Protein AF-A0A351HDL6-F1 (afdb_monomer_lite)

Radius of gyration: 13.9 Å; chains: 1; bounding box: 24×39×34 Å

Sequence (79 aa):
MQPIDLDAHWSEIRLRANEIVAREPALKTLINETVLDRENFAECLTYRLTRKLVNHATSIEVLHETFMDAFLHHPMILQ

Structure (mmCIF, N/CA/C/O backbone):
data_AF-A0A351HDL6-F1
#
_entry.id   AF-A0A351HDL6-F1
#
loop_
_atom_site.group_PDB
_atom_site.id
_atom_site.type_symbol
_atom_site.label_atom_id
_atom_site.label_alt_id
_atom_site.label_comp_id
_atom_site.label_asym_id
_atom_site.label_entity_id
_atom_site.label_seq_id
_atom_site.pdbx_PDB_ins_code
_atom_site.Cartn_x
_atom_site.Cartn_y
_atom_site.Cartn_z
_atom_site.occupancy
_atom_site.B_iso_or_equiv
_atom_site.auth_seq_id
_atom_site.auth_comp_id
_atom_site.auth_asym_id
_atom_site.auth_atom_id
_atom_site.pdbx_PDB_model_num
ATOM 1 N N . MET A 1 1 ? 17.065 -20.172 0.168 1.00 63.00 1 MET A N 1
ATOM 2 C CA . MET A 1 1 ? 15.949 -19.533 0.894 1.00 63.00 1 MET A CA 1
ATOM 3 C C . MET A 1 1 ? 14.708 -20.368 0.662 1.00 63.00 1 MET A C 1
ATOM 5 O O . MET A 1 1 ? 14.567 -20.889 -0.438 1.00 63.00 1 MET A O 1
ATOM 9 N N . GLN A 1 2 ? 13.880 -20.573 1.687 1.00 69.25 2 GLN A N 1
ATOM 10 C CA . GLN A 1 2 ? 12.544 -21.129 1.467 1.00 69.25 2 GLN A CA 1
ATOM 11 C C . GLN A 1 2 ? 11.673 -20.039 0.828 1.00 69.25 2 GLN A C 1
ATOM 13 O O . GLN A 1 2 ? 11.847 -18.878 1.197 1.00 69.25 2 GLN A O 1
ATOM 18 N N . PRO A 1 3 ? 10.796 -20.379 -0.129 1.00 77.38 3 PRO A N 1
ATOM 19 C CA . PRO A 1 3 ? 9.895 -19.402 -0.726 1.00 77.38 3 PRO A CA 1
ATOM 20 C C . PRO A 1 3 ? 8.978 -18.821 0.356 1.00 77.38 3 PRO A C 1
ATOM 22 O O . PRO A 1 3 ? 8.397 -19.573 1.141 1.00 77.38 3 PRO A O 1
ATOM 25 N N . ILE A 1 4 ? 8.885 -17.492 0.416 1.00 84.38 4 ILE A N 1
ATOM 26 C CA . ILE A 1 4 ? 7.957 -16.801 1.314 1.00 84.38 4 ILE A CA 1
ATOM 27 C C . ILE A 1 4 ? 6.541 -16.953 0.757 1.00 84.38 4 ILE A C 1
ATOM 29 O O . ILE A 1 4 ? 6.291 -16.678 -0.417 1.00 84.38 4 ILE A O 1
ATOM 33 N N . ASP A 1 5 ? 5.609 -17.362 1.615 1.00 91.25 5 ASP A N 1
ATOM 34 C CA . ASP A 1 5 ? 4.180 -17.250 1.334 1.00 91.25 5 ASP A CA 1
ATOM 35 C C . ASP A 1 5 ? 3.760 -15.783 1.508 1.00 91.25 5 ASP A C 1
ATOM 37 O O . ASP A 1 5 ? 3.510 -15.300 2.619 1.00 91.25 5 ASP A O 1
ATOM 41 N N . LEU A 1 6 ? 3.771 -15.053 0.393 1.00 91.50 6 LEU A N 1
ATOM 42 C CA . LEU A 1 6 ? 3.518 -13.617 0.376 1.00 91.50 6 LEU A CA 1
ATOM 43 C C . LEU A 1 6 ? 2.081 -13.278 0.790 1.00 91.50 6 LEU A C 1
ATOM 45 O O . LEU A 1 6 ? 1.860 -12.259 1.446 1.00 91.50 6 LEU A O 1
ATOM 49 N N . ASP A 1 7 ? 1.119 -14.138 0.459 1.00 92.31 7 ASP A N 1
ATOM 50 C CA . ASP A 1 7 ? -0.292 -13.935 0.788 1.00 92.31 7 ASP A CA 1
ATOM 51 C C . ASP A 1 7 ? -0.540 -14.130 2.287 1.00 92.31 7 ASP A C 1
ATOM 53 O O . ASP A 1 7 ? -1.239 -13.325 2.920 1.00 92.31 7 ASP A O 1
ATOM 57 N N . ALA A 1 8 ? 0.086 -15.148 2.887 1.00 94.81 8 ALA A N 1
ATOM 58 C CA . ALA A 1 8 ? 0.060 -15.338 4.334 1.00 94.81 8 ALA A CA 1
ATOM 59 C C . ALA A 1 8 ? 0.721 -14.156 5.060 1.00 94.81 8 ALA A C 1
ATOM 61 O O . ALA A 1 8 ? 0.155 -13.622 6.020 1.00 94.81 8 ALA A O 1
ATOM 62 N N . HIS A 1 9 ? 1.875 -13.692 4.569 1.00 94.00 9 HIS A N 1
ATOM 63 C CA . HIS A 1 9 ? 2.572 -12.549 5.157 1.00 94.00 9 HIS A CA 1
ATOM 64 C C . HIS A 1 9 ? 1.755 -11.253 5.049 1.00 94.00 9 HIS A C 1
ATOM 66 O O . HIS A 1 9 ? 1.634 -10.497 6.016 1.00 94.00 9 HIS A O 1
ATOM 72 N N . TRP A 1 10 ? 1.129 -11.010 3.895 1.00 96.50 10 TRP A N 1
ATOM 73 C CA . TRP A 1 10 ? 0.263 -9.852 3.697 1.00 96.50 10 TRP A CA 1
ATOM 74 C C . TRP A 1 10 ? -0.950 -9.872 4.629 1.00 96.50 10 TRP A C 1
ATOM 76 O O . TRP A 1 10 ? -1.284 -8.860 5.252 1.00 96.50 10 TRP A O 1
ATOM 86 N N . SER A 1 11 ? -1.578 -11.039 4.776 1.00 97.56 11 SER A N 1
ATOM 87 C CA . SER A 1 11 ? -2.714 -11.235 5.679 1.00 97.56 11 SER A CA 1
ATOM 88 C C . SER A 1 11 ? -2.343 -10.924 7.130 1.00 97.56 11 SER A C 1
ATOM 90 O O . SER A 1 11 ? -3.089 -10.235 7.830 1.00 97.56 11 SER A O 1
ATOM 92 N N . GLU A 1 12 ? -1.160 -11.357 7.569 1.00 97.56 12 GLU A N 1
ATOM 93 C CA . GLU A 1 12 ? -0.640 -11.053 8.903 1.00 97.56 12 GLU A CA 1
ATOM 94 C C . GLU A 1 12 ? -0.410 -9.545 9.106 1.00 97.56 12 GLU A C 1
ATOM 96 O O . GLU A 1 12 ? -0.791 -8.987 10.140 1.00 97.56 12 GLU A O 1
ATOM 101 N N . ILE A 1 13 ? 0.162 -8.855 8.114 1.00 97.69 13 ILE A N 1
ATOM 102 C CA . ILE A 1 13 ? 0.357 -7.398 8.166 1.00 97.69 13 ILE A CA 1
ATOM 103 C C . ILE A 1 13 ? -0.988 -6.675 8.301 1.00 97.69 13 ILE A C 1
ATOM 105 O O . ILE A 1 13 ? -1.121 -5.785 9.147 1.00 97.69 13 ILE A O 1
ATOM 109 N N . ARG A 1 14 ? -2.003 -7.063 7.517 1.00 98.44 14 ARG A N 1
ATOM 110 C CA . ARG A 1 14 ? -3.349 -6.470 7.605 1.00 98.44 14 ARG A CA 1
ATOM 111 C C . ARG A 1 14 ? -4.000 -6.722 8.964 1.00 98.44 14 ARG A C 1
ATOM 113 O O . ARG A 1 14 ? -4.660 -5.823 9.488 1.00 98.44 14 ARG A O 1
ATOM 120 N N . LEU A 1 15 ? -3.814 -7.903 9.556 1.00 98.50 15 LEU A N 1
ATOM 121 C CA . LEU A 1 15 ? -4.311 -8.200 10.902 1.00 98.50 15 LEU A CA 1
ATOM 122 C C . LEU A 1 15 ? -3.699 -7.240 11.932 1.00 98.50 15 LEU A C 1
ATOM 124 O O . LEU A 1 15 ? -4.427 -6.529 12.623 1.00 98.50 15 LEU A O 1
ATOM 128 N N . ARG A 1 16 ? -2.366 -7.131 11.954 1.00 98.44 16 ARG A N 1
ATOM 129 C CA . ARG A 1 16 ? -1.639 -6.227 12.862 1.00 98.44 16 ARG A CA 1
ATOM 130 C C . ARG A 1 16 ? -2.017 -4.759 12.645 1.00 98.44 16 ARG A C 1
ATOM 132 O O . ARG A 1 16 ? -2.117 -3.994 13.600 1.00 98.44 16 ARG A O 1
ATOM 139 N N . ALA A 1 17 ? -2.255 -4.350 11.401 1.00 98.38 17 ALA A N 1
ATOM 140 C CA . ALA A 1 17 ? -2.721 -3.003 11.083 1.00 98.38 17 ALA A CA 1
ATOM 141 C C . ALA A 1 17 ? -4.095 -2.703 11.709 1.00 98.38 17 ALA A C 1
ATOM 143 O O . ALA A 1 17 ? -4.266 -1.643 12.311 1.00 98.38 17 ALA A O 1
ATOM 144 N N . ASN A 1 18 ? -5.044 -3.643 11.652 1.00 98.38 18 ASN A N 1
ATOM 145 C CA . ASN A 1 18 ? -6.337 -3.493 12.329 1.00 98.38 18 ASN A CA 1
ATOM 146 C C . ASN A 1 18 ? -6.182 -3.395 13.856 1.00 98.38 18 ASN A C 1
ATOM 148 O O . ASN A 1 18 ? -6.816 -2.546 14.482 1.00 98.38 18 ASN A O 1
ATOM 152 N N . GLU A 1 19 ? -5.304 -4.204 14.455 1.00 98.56 19 GLU A N 1
ATOM 153 C CA . GLU A 1 19 ? -5.008 -4.140 15.895 1.00 98.56 19 GLU A CA 1
ATOM 154 C C . GLU A 1 19 ? -4.418 -2.782 16.305 1.00 98.56 19 GLU A C 1
ATOM 156 O O . GLU A 1 19 ? -4.783 -2.230 17.346 1.00 98.56 19 GLU A O 1
ATOM 161 N N . ILE A 1 20 ? -3.537 -2.207 15.477 1.00 98.31 20 ILE A N 1
ATOM 162 C CA . ILE A 1 20 ? -2.972 -0.871 15.709 1.00 98.31 20 ILE A CA 1
ATOM 163 C C . ILE A 1 20 ? -4.071 0.190 15.679 1.00 98.31 20 ILE A C 1
ATOM 165 O O . ILE A 1 20 ? -4.116 1.015 16.586 1.00 98.31 20 ILE A O 1
ATOM 169 N N . VAL A 1 21 ? -4.965 0.159 14.686 1.00 98.19 21 VAL A N 1
ATOM 170 C CA . VAL A 1 21 ? -6.083 1.116 14.582 1.00 98.19 21 VAL A CA 1
ATOM 171 C C . VAL A 1 21 ? -7.029 1.005 15.778 1.00 98.19 21 VAL A C 1
ATOM 173 O O . VAL A 1 21 ? -7.495 2.025 16.282 1.00 98.19 21 VAL A O 1
ATOM 176 N N . ALA A 1 22 ? -7.302 -0.215 16.247 1.00 97.62 22 ALA A N 1
ATOM 177 C CA . ALA A 1 22 ? -8.150 -0.443 17.414 1.00 97.62 22 ALA A CA 1
ATOM 178 C C . ALA A 1 22 ? -7.520 0.097 18.707 1.00 97.62 22 ALA A C 1
ATOM 180 O O . ALA A 1 22 ? -8.222 0.653 19.550 1.00 97.62 22 ALA A O 1
ATOM 181 N N . ARG A 1 23 ? -6.198 -0.051 18.861 1.00 98.25 23 ARG A N 1
ATOM 182 C CA . ARG A 1 23 ? -5.460 0.420 20.041 1.00 98.25 23 ARG A CA 1
ATOM 183 C C . ARG A 1 23 ? -5.190 1.924 20.017 1.00 98.25 23 ARG A C 1
ATOM 185 O O . ARG A 1 23 ? -5.194 2.549 21.070 1.00 98.25 23 ARG A O 1
ATOM 192 N N . GLU A 1 24 ? -4.919 2.484 18.843 1.00 98.00 24 GLU A N 1
ATOM 193 C CA . GLU A 1 24 ? -4.541 3.884 18.655 1.00 98.00 24 GLU A CA 1
ATOM 194 C C . GLU A 1 24 ? -5.324 4.507 17.484 1.00 98.00 24 GLU A C 1
ATOM 196 O O . GLU A 1 24 ? -4.845 4.541 16.342 1.00 98.00 24 GLU A O 1
ATOM 201 N N . PRO A 1 25 ? -6.537 5.030 17.745 1.00 96.06 25 PRO A N 1
ATOM 202 C CA . PRO A 1 25 ? -7.373 5.639 16.716 1.00 96.06 25 PRO A CA 1
ATOM 203 C C . PRO A 1 25 ? -6.725 6.841 16.017 1.00 96.06 25 PRO A C 1
ATOM 205 O O . PRO A 1 25 ? -7.062 7.114 14.864 1.00 96.06 25 PRO A O 1
ATOM 208 N N . ALA A 1 26 ? -5.779 7.542 16.659 1.00 98.06 26 ALA A N 1
ATOM 209 C CA . ALA A 1 26 ? -5.083 8.671 16.037 1.00 98.06 26 ALA A CA 1
ATOM 210 C C . ALA A 1 26 ? -4.227 8.246 14.829 1.00 98.06 26 ALA A C 1
ATOM 212 O O . ALA A 1 26 ? -3.988 9.045 13.925 1.00 98.06 26 ALA A O 1
ATOM 213 N N . LEU A 1 27 ? -3.802 6.978 14.770 1.00 98.06 27 LEU A N 1
ATOM 214 C CA . LEU A 1 27 ? -3.041 6.432 13.645 1.00 98.06 27 LEU A CA 1
ATOM 215 C C . LEU A 1 27 ? -3.925 5.932 12.498 1.00 98.06 27 LEU A C 1
ATOM 217 O O . LEU A 1 27 ? -3.390 5.534 11.462 1.00 98.06 27 LEU A O 1
ATOM 221 N N . LYS A 1 28 ? -5.257 5.965 12.640 1.00 98.00 28 LYS A N 1
ATOM 222 C CA . LYS A 1 28 ? -6.190 5.373 11.673 1.00 98.00 28 LYS A CA 1
ATOM 223 C C . LYS A 1 28 ? -5.944 5.833 10.242 1.00 98.00 28 LYS A C 1
ATOM 225 O O . LYS A 1 28 ? -5.794 4.990 9.368 1.00 98.00 28 LYS A O 1
ATOM 230 N N . THR A 1 29 ? -5.856 7.141 10.003 1.00 97.94 29 THR A N 1
ATOM 231 C CA . THR A 1 29 ? -5.630 7.678 8.652 1.00 97.94 29 THR A CA 1
ATOM 232 C C . THR A 1 29 ? -4.322 7.164 8.058 1.00 97.94 29 THR A C 1
ATOM 234 O O . THR A 1 29 ? -4.309 6.669 6.937 1.00 97.94 29 THR A O 1
ATOM 237 N N . LEU A 1 30 ? -3.232 7.196 8.832 1.00 97.12 30 LEU A N 1
ATOM 238 C CA . LEU A 1 30 ? -1.926 6.724 8.377 1.00 97.12 30 LEU A CA 1
ATOM 239 C C . LEU A 1 30 ? -1.949 5.228 8.039 1.00 97.12 30 LEU A C 1
ATOM 241 O O . LEU A 1 30 ? -1.418 4.824 7.006 1.00 97.12 30 LEU A O 1
ATOM 245 N N . ILE A 1 31 ? -2.533 4.401 8.907 1.00 98.19 31 ILE A N 1
ATOM 246 C CA . ILE A 1 31 ? -2.576 2.945 8.727 1.00 98.19 31 ILE A CA 1
ATOM 247 C C . ILE A 1 31 ? -3.522 2.542 7.594 1.00 98.19 31 ILE A C 1
ATOM 249 O O . ILE A 1 31 ? -3.182 1.655 6.811 1.00 98.19 31 ILE A O 1
ATOM 253 N N . ASN A 1 32 ? -4.664 3.216 7.458 1.00 97.94 32 ASN A N 1
ATOM 254 C CA . ASN A 1 32 ? -5.565 3.020 6.327 1.00 97.94 32 ASN A CA 1
ATOM 255 C C . ASN A 1 32 ? -4.846 3.298 5.013 1.00 97.94 32 ASN A C 1
ATOM 257 O O . ASN A 1 32 ? -4.686 2.401 4.189 1.00 97.94 32 ASN A O 1
ATOM 261 N N . GLU A 1 33 ? -4.292 4.501 4.890 1.00 97.12 33 GLU A N 1
ATOM 262 C CA . GLU A 1 33 ? -3.581 4.913 3.694 1.00 97.12 33 GLU A CA 1
ATOM 263 C C . GLU A 1 33 ? -2.416 3.982 3.355 1.00 97.12 33 GLU A C 1
ATOM 265 O O . GLU A 1 33 ? -2.210 3.679 2.187 1.00 97.12 33 GLU A O 1
ATOM 270 N N . THR A 1 34 ? -1.636 3.544 4.348 1.00 97.12 34 THR A N 1
ATOM 271 C CA . THR A 1 34 ? -0.421 2.749 4.105 1.00 97.12 34 THR A CA 1
ATOM 272 C C . THR A 1 34 ? -0.654 1.259 3.923 1.00 97.12 34 THR A C 1
ATOM 274 O O . THR A 1 34 ? 0.112 0.646 3.190 1.00 97.12 34 THR A O 1
ATOM 277 N N . VAL A 1 35 ? -1.667 0.678 4.567 1.00 98.25 35 VAL A N 1
ATOM 278 C CA . VAL A 1 35 ? -1.868 -0.777 4.609 1.00 98.25 35 VAL A CA 1
ATOM 279 C C . VAL A 1 35 ? -3.300 -1.156 4.245 1.00 98.25 35 VAL A C 1
ATOM 281 O O . VAL A 1 35 ? -3.505 -1.910 3.298 1.00 98.25 35 VAL A O 1
ATOM 284 N N . LEU A 1 36 ? -4.303 -0.681 4.990 1.00 98.06 36 LEU A N 1
ATOM 285 C CA . LEU A 1 36 ? -5.651 -1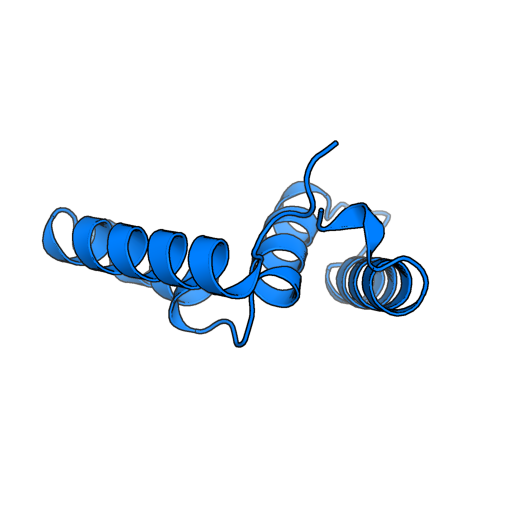.268 4.906 1.00 98.06 36 LEU A CA 1
ATOM 286 C C . LEU A 1 36 ? -6.381 -0.943 3.592 1.00 98.06 36 LEU A C 1
ATOM 288 O O . LEU A 1 36 ? -7.150 -1.786 3.123 1.00 98.06 36 LEU A O 1
ATOM 292 N N . ASP A 1 37 ? -6.069 0.200 2.976 1.00 98.00 37 ASP A N 1
ATOM 293 C CA . ASP A 1 37 ? -6.609 0.638 1.680 1.00 98.00 37 ASP A CA 1
ATOM 294 C C . ASP A 1 37 ? -5.788 0.119 0.484 1.00 98.00 37 ASP A C 1
ATOM 296 O O . ASP A 1 37 ? -6.110 0.419 -0.664 1.00 98.00 37 ASP A O 1
ATOM 300 N N . ARG A 1 38 ? -4.701 -0.625 0.727 1.00 97.50 38 ARG A N 1
ATOM 301 C CA . ARG A 1 38 ? -3.846 -1.184 -0.330 1.00 97.50 38 ARG A CA 1
ATOM 302 C C . ARG A 1 38 ? -4.341 -2.566 -0.743 1.00 97.50 38 ARG A C 1
ATOM 304 O O . ARG A 1 38 ? -4.800 -3.343 0.097 1.00 97.50 38 ARG A O 1
ATOM 311 N N . GLU A 1 39 ? -4.222 -2.879 -2.030 1.00 95.75 39 GLU A N 1
ATOM 312 C CA . GLU A 1 39 ? -4.748 -4.124 -2.609 1.00 95.75 39 GLU A CA 1
ATOM 313 C C . GLU A 1 39 ? -3.899 -5.348 -2.242 1.00 95.75 39 GLU A C 1
ATOM 315 O O . GLU A 1 39 ? -4.426 -6.417 -1.939 1.00 95.75 39 GLU A O 1
ATOM 320 N N . ASN A 1 40 ? -2.577 -5.190 -2.225 1.00 95.44 40 ASN A N 1
ATOM 321 C CA . ASN A 1 40 ? -1.623 -6.267 -1.979 1.00 95.44 40 ASN A CA 1
ATOM 322 C C . ASN A 1 40 ? -0.343 -5.737 -1.308 1.00 95.44 40 ASN A C 1
ATOM 324 O O . ASN A 1 40 ? -0.162 -4.527 -1.130 1.00 95.44 40 ASN A O 1
ATOM 328 N N . PHE A 1 41 ? 0.553 -6.654 -0.934 1.00 96.56 41 PHE A N 1
ATOM 329 C CA . PHE A 1 41 ? 1.819 -6.303 -0.292 1.00 96.56 41 PHE A CA 1
ATOM 330 C C . PHE A 1 41 ? 2.711 -5.412 -1.167 1.00 96.56 41 PHE A C 1
ATOM 332 O O . PHE A 1 41 ? 3.319 -4.481 -0.643 1.00 96.56 41 PHE A O 1
ATOM 339 N N . ALA A 1 42 ? 2.765 -5.660 -2.481 1.00 96.88 42 ALA A N 1
ATOM 340 C CA . ALA A 1 42 ? 3.580 -4.873 -3.404 1.00 96.88 42 ALA A CA 1
ATOM 341 C C . ALA A 1 42 ? 3.139 -3.403 -3.405 1.00 96.88 42 ALA A C 1
ATOM 343 O O . ALA A 1 42 ? 3.956 -2.515 -3.189 1.00 96.88 42 ALA A O 1
ATOM 344 N N . GLU A 1 43 ? 1.835 -3.151 -3.517 1.00 97.62 43 GLU A N 1
ATOM 345 C CA . GLU A 1 43 ? 1.263 -1.804 -3.476 1.00 97.62 43 GLU A CA 1
ATOM 346 C C . GLU A 1 43 ? 1.491 -1.119 -2.115 1.00 97.62 43 GLU A C 1
ATOM 348 O O . GLU A 1 43 ? 1.856 0.056 -2.048 1.00 97.62 43 GLU A O 1
ATOM 353 N N . CYS A 1 44 ? 1.347 -1.861 -1.012 1.00 97.88 44 CYS A N 1
ATOM 354 C CA . CYS A 1 44 ? 1.666 -1.382 0.337 1.00 97.88 44 CYS A CA 1
ATOM 355 C C . CYS A 1 44 ? 3.136 -0.963 0.474 1.00 97.88 44 CYS A C 1
ATOM 357 O O . CYS A 1 44 ? 3.448 0.112 1.003 1.00 97.88 44 CYS A O 1
ATOM 359 N N . LEU A 1 45 ? 4.051 -1.804 -0.006 1.00 97.19 45 LEU A N 1
ATOM 360 C CA . LEU A 1 45 ? 5.481 -1.542 0.040 1.00 97.19 45 LEU A CA 1
ATOM 361 C C . LEU A 1 45 ? 5.845 -0.343 -0.840 1.00 97.19 45 LEU A C 1
ATOM 363 O O . LEU A 1 45 ? 6.501 0.580 -0.352 1.00 97.19 45 LEU A O 1
ATOM 367 N N . THR A 1 46 ? 5.362 -0.312 -2.083 1.00 98.00 46 THR A N 1
ATOM 368 C CA . THR A 1 46 ? 5.552 0.802 -3.018 1.00 98.00 46 THR A CA 1
ATOM 369 C C . THR A 1 46 ? 5.091 2.109 -2.395 1.00 98.00 46 THR A C 1
ATOM 371 O O . THR A 1 46 ? 5.867 3.058 -2.308 1.00 98.00 46 THR A O 1
ATOM 374 N N . TYR A 1 47 ? 3.873 2.151 -1.861 1.00 98.00 47 TYR A N 1
ATOM 375 C CA . TYR A 1 47 ? 3.329 3.342 -1.220 1.00 98.00 47 TYR A CA 1
ATOM 376 C C . TYR A 1 47 ? 4.175 3.833 -0.037 1.00 98.00 47 TYR A C 1
ATOM 378 O O . TYR A 1 47 ? 4.353 5.037 0.178 1.00 98.00 47 TYR A O 1
ATOM 386 N N . ARG A 1 48 ? 4.732 2.910 0.754 1.00 97.25 48 ARG A N 1
ATOM 387 C CA . ARG A 1 48 ? 5.613 3.272 1.867 1.00 97.25 48 ARG A CA 1
ATOM 388 C C . ARG A 1 48 ? 6.965 3.796 1.385 1.00 97.25 48 ARG A C 1
ATOM 390 O O . ARG A 1 48 ? 7.483 4.738 1.991 1.00 97.2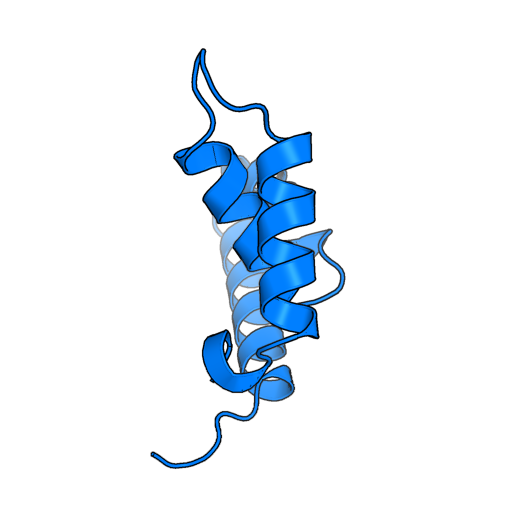5 48 ARG A O 1
ATOM 397 N N . LEU A 1 49 ? 7.540 3.184 0.353 1.00 97.62 49 LEU A N 1
ATOM 398 C CA . LEU A 1 49 ? 8.841 3.553 -0.204 1.00 97.62 49 LEU A CA 1
ATOM 399 C C . LEU A 1 49 ? 8.781 4.888 -0.942 1.00 97.62 49 LEU A C 1
ATOM 401 O O . LEU A 1 49 ? 9.617 5.751 -0.680 1.00 97.62 49 LEU A O 1
ATOM 405 N N . THR A 1 50 ? 7.769 5.108 -1.782 1.00 97.75 50 THR A N 1
ATOM 406 C CA . T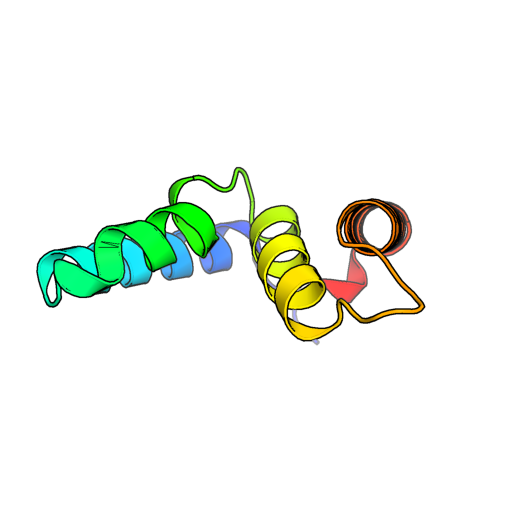HR A 1 50 ? 7.608 6.353 -2.547 1.00 97.75 50 THR A CA 1
ATOM 407 C C . THR A 1 50 ? 7.570 7.560 -1.613 1.00 97.75 50 THR A C 1
ATOM 409 O O . THR A 1 50 ? 8.332 8.504 -1.790 1.00 97.75 50 THR A O 1
ATOM 412 N N . ARG A 1 51 ? 6.799 7.490 -0.521 1.00 95.88 51 ARG A N 1
ATOM 413 C CA . ARG A 1 51 ? 6.719 8.566 0.483 1.00 95.88 51 ARG A CA 1
ATOM 414 C C . ARG A 1 51 ? 7.980 8.761 1.321 1.00 95.88 51 ARG A C 1
ATOM 416 O O . ARG A 1 51 ? 8.128 9.805 1.949 1.00 95.88 51 ARG A O 1
ATOM 423 N N . LYS A 1 52 ? 8.874 7.773 1.361 1.00 96.44 52 LYS A N 1
ATOM 424 C CA . LYS A 1 52 ? 10.187 7.896 2.010 1.00 96.44 52 LYS A CA 1
ATOM 425 C C . LYS A 1 52 ? 11.274 8.426 1.077 1.00 96.44 52 LYS A C 1
ATOM 427 O O . LYS A 1 52 ? 12.248 8.979 1.573 1.00 96.44 52 LYS A O 1
ATOM 432 N N . LEU A 1 53 ? 11.136 8.206 -0.227 1.00 97.25 53 LEU A N 1
ATOM 433 C CA . LEU A 1 53 ? 12.184 8.465 -1.217 1.00 97.25 53 LEU A CA 1
ATOM 434 C C . LEU A 1 53 ? 11.901 9.686 -2.098 1.00 97.25 53 LEU A C 1
ATOM 436 O O . LEU A 1 53 ? 12.839 10.221 -2.691 1.00 97.25 53 LEU A O 1
ATOM 440 N N . VAL A 1 54 ? 10.642 10.135 -2.166 1.00 96.62 54 VAL A N 1
ATOM 441 C CA . VAL A 1 54 ? 10.246 11.344 -2.896 1.00 96.62 54 VAL A CA 1
ATOM 442 C C . VAL A 1 54 ? 11.103 12.529 -2.465 1.00 96.62 54 VAL A C 1
ATOM 444 O O . VAL A 1 54 ? 11.346 12.769 -1.281 1.00 96.62 54 VAL A O 1
ATOM 447 N N . ASN A 1 55 ? 11.580 13.271 -3.453 1.00 95.62 55 ASN A N 1
ATOM 448 C CA . ASN A 1 55 ? 12.390 14.460 -3.253 1.00 95.62 55 ASN A CA 1
ATOM 449 C C . ASN A 1 55 ? 12.228 15.395 -4.463 1.00 95.62 55 ASN A C 1
ATOM 451 O O . ASN A 1 55 ? 11.453 15.130 -5.376 1.00 95.62 55 ASN A O 1
ATOM 455 N N . HIS A 1 56 ? 12.959 16.507 -4.479 1.00 93.69 56 HIS A N 1
ATOM 456 C CA . HIS A 1 56 ? 12.864 17.520 -5.534 1.00 93.69 56 HIS A CA 1
ATOM 457 C C . HIS A 1 56 ? 13.229 17.005 -6.939 1.00 93.69 56 HIS A C 1
ATOM 459 O O . HIS A 1 56 ? 12.821 17.615 -7.922 1.00 93.69 56 HIS A O 1
ATOM 465 N N . ALA A 1 57 ? 13.974 15.903 -7.046 1.00 93.19 57 ALA A N 1
ATOM 466 C CA . ALA A 1 57 ? 14.370 15.296 -8.312 1.00 93.19 57 ALA A CA 1
ATOM 467 C C . ALA A 1 57 ? 13.493 14.101 -8.728 1.00 93.19 57 ALA A C 1
ATOM 469 O O . ALA A 1 57 ? 13.637 13.610 -9.847 1.00 93.19 57 ALA A O 1
ATOM 470 N N . THR A 1 58 ? 12.612 13.589 -7.861 1.00 93.75 58 THR A N 1
ATOM 471 C CA . THR A 1 58 ? 11.828 12.377 -8.159 1.00 93.75 58 THR A CA 1
ATOM 472 C C . THR A 1 58 ? 10.453 12.433 -7.506 1.00 93.75 58 THR A C 1
ATOM 474 O O . THR A 1 58 ? 10.351 12.546 -6.283 1.00 93.75 58 THR A O 1
ATOM 477 N N . SER A 1 59 ? 9.401 12.338 -8.326 1.00 96.50 59 SER A N 1
ATOM 478 C CA . SER A 1 59 ? 8.007 12.382 -7.875 1.00 96.50 59 SER A CA 1
ATOM 479 C C . SER A 1 59 ? 7.517 11.029 -7.347 1.00 96.50 59 SER A C 1
ATOM 481 O O . SER A 1 59 ? 8.151 9.990 -7.552 1.00 96.50 59 SER A O 1
ATOM 483 N N . ILE A 1 60 ? 6.375 11.045 -6.653 1.00 96.19 60 ILE A N 1
ATOM 484 C CA . ILE A 1 60 ? 5.735 9.830 -6.131 1.00 96.19 60 ILE A CA 1
ATOM 485 C C . ILE A 1 60 ? 5.322 8.914 -7.281 1.00 96.19 60 ILE A C 1
ATOM 487 O O . ILE A 1 60 ? 5.525 7.710 -7.182 1.00 96.19 60 ILE A O 1
ATOM 491 N N . GLU A 1 61 ? 4.779 9.481 -8.354 1.00 96.81 61 GLU A N 1
ATOM 492 C CA . GLU A 1 61 ? 4.267 8.757 -9.518 1.00 96.81 61 GLU A CA 1
ATOM 493 C C . GLU A 1 61 ? 5.393 7.986 -10.210 1.00 96.81 61 GLU A C 1
ATOM 495 O O . GLU A 1 61 ? 5.287 6.777 -10.383 1.00 96.81 61 GLU A O 1
ATOM 500 N N . VAL A 1 62 ? 6.522 8.652 -10.489 1.00 97.00 62 VAL A N 1
ATOM 501 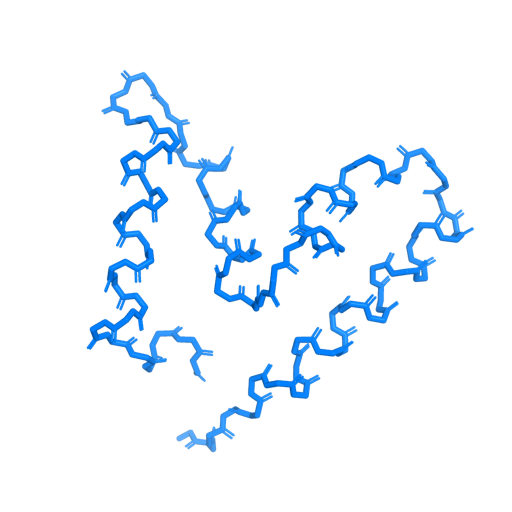C CA . VAL A 1 62 ? 7.688 8.014 -11.123 1.00 97.00 62 VAL A CA 1
ATOM 502 C C . VAL A 1 62 ? 8.233 6.879 -10.256 1.00 97.00 62 VAL A C 1
ATOM 504 O O . VAL A 1 62 ? 8.534 5.799 -10.762 1.00 97.00 62 VAL A O 1
ATOM 507 N N . LEU A 1 63 ? 8.356 7.098 -8.942 1.00 97.94 63 LEU A N 1
ATOM 508 C CA . LEU A 1 63 ? 8.803 6.054 -8.018 1.00 97.94 63 LEU A CA 1
ATOM 509 C C . LEU A 1 63 ? 7.814 4.886 -7.970 1.00 97.94 63 LEU A C 1
ATOM 511 O O . LEU A 1 63 ? 8.241 3.737 -7.919 1.00 97.94 63 LEU A O 1
ATOM 515 N N . HIS A 1 64 ? 6.512 5.175 -7.973 1.00 98.00 64 HIS A N 1
ATOM 516 C CA . HIS A 1 64 ? 5.466 4.162 -7.889 1.00 98.00 64 HIS A CA 1
ATOM 517 C C . HIS A 1 64 ? 5.503 3.251 -9.112 1.00 98.00 64 HIS A C 1
ATOM 519 O O . HIS A 1 64 ? 5.693 2.046 -8.955 1.00 98.00 64 HIS A O 1
ATOM 525 N N . GLU A 1 65 ? 5.465 3.839 -10.311 1.00 98.00 65 GLU A N 1
ATOM 526 C CA . GLU A 1 65 ? 5.573 3.110 -11.577 1.00 98.00 65 GLU A CA 1
ATOM 527 C C . GLU A 1 65 ? 6.851 2.266 -11.624 1.00 98.00 65 GLU A C 1
ATOM 529 O O . GLU A 1 65 ? 6.797 1.080 -11.939 1.00 98.00 65 GLU A O 1
ATOM 534 N N . THR A 1 66 ? 7.988 2.842 -11.217 1.00 97.94 66 THR A N 1
ATOM 535 C CA . THR A 1 66 ? 9.284 2.147 -11.222 1.00 97.94 66 THR A CA 1
ATOM 536 C C . THR A 1 66 ? 9.294 0.926 -10.297 1.00 97.94 66 THR A C 1
ATOM 538 O O . THR A 1 66 ? 9.795 -0.131 -10.679 1.00 97.94 66 THR A O 1
ATOM 541 N N . PHE A 1 67 ? 8.760 1.035 -9.076 1.00 98.12 67 PHE A N 1
ATOM 542 C CA . PHE A 1 67 ? 8.725 -0.100 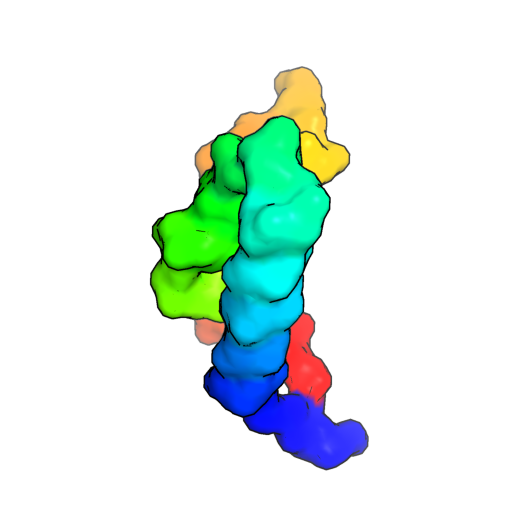-8.148 1.00 98.12 67 PHE A CA 1
ATOM 543 C C . PHE A 1 67 ? 7.751 -1.184 -8.605 1.00 98.12 67 PHE A C 1
ATOM 545 O O . PHE A 1 67 ? 8.099 -2.363 -8.558 1.00 98.12 67 PHE A O 1
ATOM 552 N N . MET A 1 68 ? 6.563 -0.801 -9.078 1.00 98.06 68 MET A N 1
ATOM 553 C CA . MET A 1 68 ? 5.582 -1.767 -9.572 1.00 98.06 68 MET A CA 1
ATOM 554 C C . MET A 1 68 ? 6.101 -2.515 -10.803 1.00 98.06 68 MET A C 1
ATOM 556 O O . MET A 1 68 ? 5.955 -3.736 -10.873 1.00 98.06 68 MET A O 1
ATOM 560 N N . ASP A 1 69 ? 6.783 -1.819 -11.716 1.00 98.38 69 ASP A N 1
ATOM 561 C CA . ASP A 1 69 ? 7.446 -2.431 -12.869 1.00 98.38 69 ASP A CA 1
ATOM 562 C C . ASP A 1 69 ? 8.556 -3.406 -12.445 1.00 98.38 69 ASP A C 1
ATOM 564 O O . ASP A 1 69 ? 8.627 -4.536 -12.938 1.00 98.38 69 ASP A O 1
ATOM 568 N N . ALA A 1 70 ? 9.377 -3.023 -11.461 1.00 98.19 70 ALA A N 1
ATOM 569 C CA . ALA A 1 70 ? 10.428 -3.885 -10.928 1.00 98.19 70 ALA A CA 1
ATOM 570 C C . ALA A 1 70 ? 9.864 -5.158 -10.277 1.00 98.19 70 ALA A C 1
ATOM 572 O O . ALA A 1 70 ? 10.395 -6.245 -10.501 1.00 98.19 70 ALA A O 1
ATOM 573 N N . PHE A 1 71 ? 8.785 -5.055 -9.498 1.00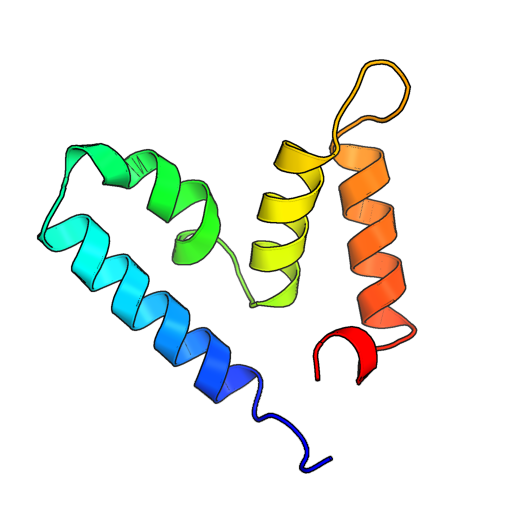 96.75 71 PHE A N 1
ATOM 574 C CA . PHE A 1 71 ? 8.150 -6.215 -8.867 1.00 96.75 71 PHE A CA 1
ATOM 575 C C . PHE A 1 71 ? 7.473 -7.140 -9.883 1.00 96.75 71 PHE A C 1
ATOM 577 O O . PHE A 1 71 ? 7.510 -8.358 -9.709 1.00 96.75 71 PHE A O 1
ATOM 584 N N . LEU A 1 72 ? 6.903 -6.582 -10.956 1.00 95.88 72 LEU A N 1
ATOM 585 C CA . LEU A 1 72 ? 6.307 -7.354 -12.044 1.00 95.88 72 LEU A CA 1
ATOM 586 C C . LEU A 1 72 ? 7.362 -8.176 -12.799 1.00 95.88 72 LEU A C 1
ATOM 588 O O . LEU A 1 72 ? 7.163 -9.367 -13.040 1.00 95.88 72 LEU A O 1
ATOM 592 N N . HIS A 1 73 ? 8.490 -7.555 -13.152 1.00 97.94 73 HIS A N 1
ATOM 593 C CA . HIS A 1 73 ? 9.558 -8.202 -13.921 1.00 97.94 73 HIS A CA 1
ATOM 594 C C . HIS A 1 73 ? 10.487 -9.072 -13.065 1.00 97.94 73 HIS A C 1
ATOM 596 O O . HIS A 1 73 ? 11.083 -10.030 -13.564 1.00 97.94 73 HIS A O 1
ATOM 602 N N . HIS A 1 74 ? 10.587 -8.780 -11.767 1.00 96.56 74 HIS A N 1
ATOM 603 C CA . HIS A 1 74 ? 11.421 -9.512 -10.818 1.00 96.56 74 HIS A CA 1
ATOM 604 C C . HIS A 1 74 ? 10.653 -9.844 -9.522 1.00 96.56 74 HIS A C 1
ATOM 606 O O . HIS A 1 74 ? 10.976 -9.306 -8.459 1.00 96.56 74 HIS A O 1
ATOM 612 N N . PRO A 1 75 ? 9.699 -10.801 -9.552 1.00 91.94 75 PRO A N 1
ATOM 613 C CA . PRO A 1 75 ? 8.886 -11.164 -8.382 1.00 91.94 75 PRO A CA 1
ATOM 614 C C . PRO A 1 75 ? 9.700 -11.622 -7.166 1.00 91.94 75 PRO A C 1
ATOM 616 O O . PRO A 1 75 ? 9.247 -11.513 -6.029 1.00 91.94 75 PRO A O 1
ATOM 619 N N . MET A 1 76 ? 10.928 -12.096 -7.399 1.00 92.19 76 MET A N 1
ATOM 620 C CA . MET A 1 76 ? 11.873 -12.480 -6.351 1.00 92.19 76 MET A CA 1
ATOM 621 C C . MET A 1 76 ? 12.281 -11.329 -5.426 1.00 92.19 76 MET A C 1
ATOM 623 O O . MET A 1 76 ? 12.798 -11.597 -4.354 1.00 92.19 76 MET A O 1
ATOM 627 N N . ILE A 1 77 ? 12.071 -10.065 -5.811 1.00 93.88 77 ILE A N 1
ATOM 628 C CA . ILE A 1 77 ? 12.332 -8.916 -4.931 1.00 93.88 77 ILE A CA 1
ATOM 629 C C . ILE A 1 77 ? 11.389 -8.924 -3.711 1.00 93.88 77 ILE A C 1
ATOM 631 O O . ILE A 1 77 ? 11.734 -8.379 -2.665 1.00 93.88 77 ILE A O 1
ATOM 635 N N . LEU A 1 78 ? 10.206 -9.537 -3.834 1.00 91.44 78 LEU A N 1
ATOM 636 C CA . LEU A 1 78 ? 9.201 -9.613 -2.769 1.00 91.44 78 LEU A CA 1
ATOM 637 C C . LEU A 1 78 ? 9.323 -10.874 -1.891 1.00 91.44 78 LEU A C 1
ATOM 639 O O . LEU A 1 78 ? 8.508 -11.045 -0.985 1.00 91.44 78 LEU A O 1
ATOM 643 N N . GLN A 1 79 ? 10.294 -11.753 -2.160 1.00 84.69 79 GLN A N 1
ATOM 644 C CA . GLN A 1 79 ? 10.505 -13.040 -1.478 1.00 84.69 79 GLN A CA 1
ATOM 645 C C . GLN A 1 79 ? 11.856 -13.077 -0.760 1.00 84.69 79 GLN A C 1
ATOM 647 O O . GLN A 1 79 ? 11.979 -13.883 0.186 1.00 84.69 79 GLN A O 1
#

Foldseek 3Di:
DPDDPQVVVLVVLLVVLVVCCVVDVVCVVVSCQQRVVADGPQRSVLSVVLVVPDDPVDHSVRSSVVSVVCCVVCVVVSD

Secondary structure (DSSP, 8-state):
-PPP-HHHHHHHHHHHHHHHHHH-GGGHHHHIIIIIT-SSHHHHHHHHHHHHH-BTTB-HHHHHHHHHHHHHH-GGGG-

pLDDT: mean 95.4, std 5.85, range [63.0, 98.56]